Protein AF-A0A560HCG8-F1 (afdb_monomer)

Radius of gyration: 13.2 Å; Cα contacts (8 Å, |Δi|>4): 27; chains: 1; bounding box: 27×15×37 Å

Secondary structure (DSSP, 8-state):
--HHHHHHHHHHHHHHHHHHHHHHHTSTT--HHHHHHHHHHHHHHHHHHHHHH--

Sequence (55 aa):
MATDNFVESLRQKHASLEDRIHSELARPYHDSALVQRMKFEKLRLKEKIDEHTRH

Organism: NCBI:txid28077

pLDDT: mean 89.59, std 8.77, range [57.81, 95.94]

Structure (mmCIF, N/CA/C/O backbone):
data_AF-A0A560HCG8-F1
#
_entry.id   AF-A0A560HCG8-F1
#
loop_
_atom_site.group_PDB
_atom_site.id
_atom_site.type_symbol
_atom_site.label_atom_id
_atom_site.label_alt_id
_atom_site.label_comp_id
_atom_site.label_asym_id
_atom_site.label_entity_id
_atom_site.label_seq_id
_atom_site.pdbx_PDB_ins_code
_atom_site.Cartn_x
_atom_site.Cartn_y
_atom_site.Cartn_z
_atom_site.occupancy
_atom_site.B_iso_or_equiv
_atom_site.auth_seq_id
_atom_site.auth_comp_id
_atom_site.auth_asym_id
_atom_site.auth_atom_id
_atom_site.pdbx_PDB_model_num
ATOM 1 N N . MET A 1 1 ? 11.711 -9.027 -21.942 1.00 57.81 1 MET A N 1
ATOM 2 C CA . MET A 1 1 ? 11.436 -10.392 -21.431 1.00 57.81 1 MET A CA 1
ATOM 3 C C . MET A 1 1 ? 11.909 -10.651 -19.991 1.00 57.81 1 MET A C 1
ATOM 5 O O . MET A 1 1 ? 11.671 -11.741 -19.495 1.00 57.81 1 MET A O 1
ATOM 9 N N . ALA A 1 2 ? 12.530 -9.691 -19.287 1.00 60.97 2 ALA A N 1
ATOM 10 C CA . ALA A 1 2 ? 12.813 -9.800 -17.841 1.00 60.97 2 ALA A CA 1
ATOM 11 C C . ALA A 1 2 ? 12.130 -8.685 -17.021 1.00 60.97 2 ALA A C 1
ATOM 13 O O . ALA A 1 2 ? 11.740 -8.904 -15.877 1.00 60.97 2 ALA A O 1
ATOM 14 N N . THR A 1 3 ? 11.925 -7.515 -17.633 1.00 72.31 3 THR A N 1
ATOM 15 C CA . THR A 1 3 ? 11.181 -6.374 -17.079 1.00 72.31 3 THR A CA 1
ATOM 16 C C . THR A 1 3 ? 9.700 -6.692 -16.870 1.00 72.31 3 THR A C 1
ATOM 18 O O . THR A 1 3 ? 9.166 -6.389 -15.808 1.00 72.31 3 THR A O 1
ATOM 21 N N . ASP A 1 4 ? 9.064 -7.384 -17.820 1.00 76.31 4 ASP A N 1
ATOM 22 C CA . ASP A 1 4 ? 7.638 -7.737 -17.738 1.00 76.31 4 ASP A CA 1
ATOM 23 C C . ASP A 1 4 ? 7.330 -8.646 -16.541 1.00 76.31 4 ASP A C 1
ATOM 25 O O . ASP A 1 4 ? 6.435 -8.346 -15.752 1.00 76.31 4 ASP A O 1
ATOM 29 N N . ASN A 1 5 ? 8.141 -9.689 -16.322 1.00 82.38 5 ASN A N 1
ATOM 30 C CA . ASN A 1 5 ? 7.989 -10.594 -15.175 1.00 82.38 5 ASN A CA 1
ATOM 31 C C . ASN A 1 5 ? 8.195 -9.865 -13.835 1.00 82.38 5 ASN A C 1
ATOM 33 O O . ASN A 1 5 ? 7.551 -10.181 -12.832 1.00 82.38 5 ASN A O 1
ATOM 37 N N . PHE A 1 6 ? 9.095 -8.877 -13.799 1.00 85.06 6 PHE A N 1
ATOM 38 C CA . PHE A 1 6 ? 9.330 -8.076 -12.600 1.00 85.06 6 PHE A CA 1
ATOM 39 C C . PHE A 1 6 ? 8.144 -7.150 -12.296 1.00 85.06 6 PHE A C 1
ATOM 41 O O . PHE A 1 6 ? 7.684 -7.091 -11.153 1.00 85.06 6 PHE A O 1
ATOM 48 N N . VAL A 1 7 ? 7.597 -6.485 -13.317 1.00 88.88 7 VAL A N 1
ATOM 49 C CA . VAL A 1 7 ? 6.396 -5.647 -13.193 1.00 88.88 7 VAL A CA 1
ATOM 50 C C . VAL A 1 7 ? 5.185 -6.482 -12.776 1.00 88.88 7 VAL A C 1
ATOM 52 O O . VAL A 1 7 ? 4.418 -6.055 -11.913 1.00 88.88 7 VAL A O 1
ATOM 55 N N . GLU A 1 8 ? 5.025 -7.689 -13.316 1.00 90.62 8 GLU A N 1
ATOM 56 C CA . GLU A 1 8 ? 3.951 -8.605 -12.926 1.00 90.62 8 GLU A CA 1
ATOM 57 C C . GLU A 1 8 ? 4.060 -9.022 -11.451 1.00 90.62 8 GLU A C 1
ATOM 59 O O . GLU A 1 8 ? 3.073 -8.951 -10.714 1.00 90.62 8 GLU A O 1
ATOM 64 N N . SER A 1 9 ? 5.268 -9.336 -10.968 1.00 91.38 9 SER A N 1
ATOM 65 C CA . SER A 1 9 ? 5.502 -9.617 -9.545 1.00 91.38 9 SER A CA 1
ATOM 66 C C . SER A 1 9 ? 5.152 -8.423 -8.648 1.00 91.38 9 SER A C 1
ATOM 68 O O . SER A 1 9 ? 4.551 -8.589 -7.582 1.00 91.38 9 SER A O 1
ATOM 70 N N . LEU A 1 10 ? 5.489 -7.198 -9.069 1.00 92.00 10 LEU A N 1
ATOM 71 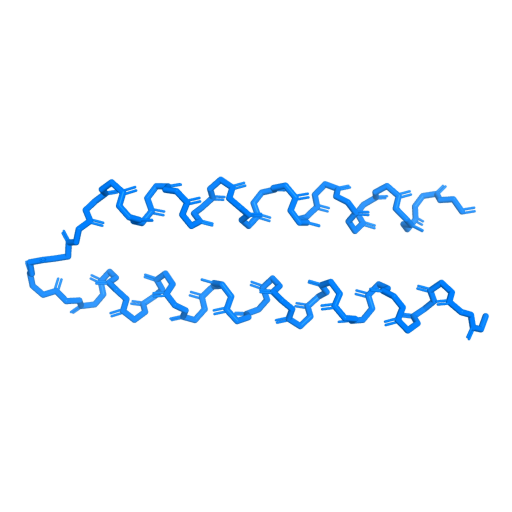C CA . LEU A 1 10 ? 5.117 -5.986 -8.335 1.00 92.00 10 LEU A CA 1
ATOM 72 C C . LEU A 1 10 ? 3.597 -5.781 -8.310 1.00 92.00 10 LEU A C 1
ATOM 74 O O . LEU A 1 10 ? 3.048 -5.441 -7.260 1.00 92.00 10 LEU A O 1
ATOM 78 N N . ARG A 1 11 ? 2.908 -6.033 -9.430 1.00 91.38 11 ARG A N 1
ATOM 79 C CA . ARG A 1 11 ? 1.441 -5.959 -9.522 1.00 91.38 11 ARG A CA 1
ATOM 80 C C . ARG A 1 11 ? 0.765 -6.980 -8.610 1.00 91.38 11 ARG A C 1
ATOM 82 O O . ARG A 1 11 ? -0.167 -6.617 -7.897 1.00 91.38 11 ARG A O 1
ATOM 89 N N . GLN A 1 12 ? 1.267 -8.215 -8.561 1.00 94.50 12 GLN A N 1
ATOM 90 C CA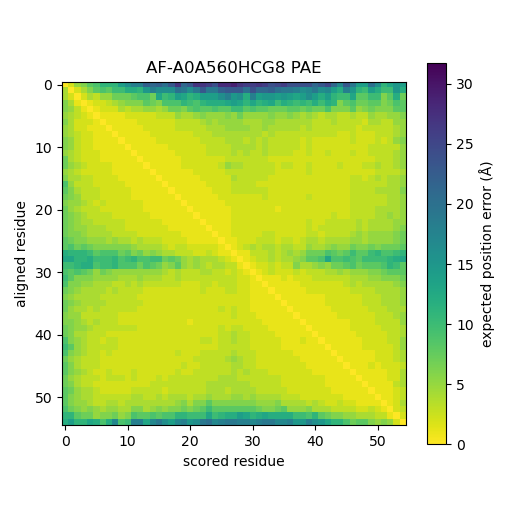 . GLN A 1 12 ? 0.772 -9.245 -7.641 1.00 94.50 12 GLN A CA 1
ATOM 91 C C . GLN 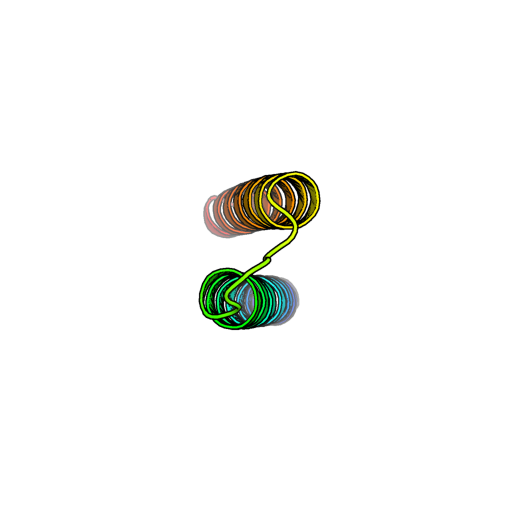A 1 12 ? 0.946 -8.834 -6.173 1.00 94.50 12 GLN A C 1
ATOM 93 O O . GLN A 1 12 ? 0.011 -8.952 -5.382 1.00 94.50 12 GLN A O 1
ATOM 98 N N . LYS A 1 13 ? 2.111 -8.283 -5.803 1.00 93.81 13 LYS A N 1
ATOM 99 C CA . LYS A 1 13 ? 2.346 -7.759 -4.444 1.00 93.81 13 LYS A CA 1
ATOM 100 C C . LYS A 1 13 ? 1.400 -6.610 -4.100 1.00 93.81 13 LYS A C 1
ATOM 102 O O . LYS A 1 13 ? 0.877 -6.566 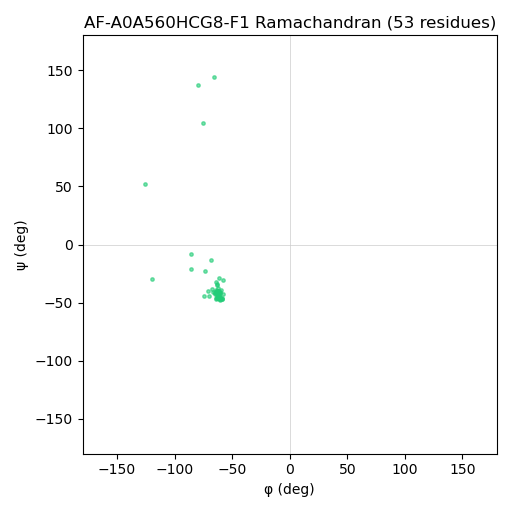-2.991 1.00 93.81 13 LYS A O 1
ATOM 107 N N . HIS A 1 14 ? 1.166 -5.704 -5.047 1.00 93.88 14 HIS A N 1
ATOM 108 C CA . HIS A 1 14 ? 0.231 -4.595 -4.884 1.00 93.88 14 HIS A CA 1
ATOM 109 C C . HIS A 1 14 ? -1.210 -5.093 -4.673 1.00 93.88 14 HIS A C 1
ATOM 111 O O . HIS A 1 14 ? -1.885 -4.614 -3.765 1.00 93.88 14 HIS A O 1
ATOM 117 N N . ALA A 1 15 ? -1.664 -6.075 -5.459 1.00 94.31 15 ALA A N 1
ATOM 118 C CA . ALA A 1 15 ? -2.985 -6.689 -5.299 1.00 94.31 15 ALA A CA 1
ATOM 119 C C . ALA A 1 15 ? -3.134 -7.396 -3.939 1.00 94.31 15 ALA A C 1
ATOM 121 O O . ALA A 1 15 ? -4.096 -7.162 -3.219 1.00 94.31 15 ALA A O 1
ATOM 122 N N . SER A 1 16 ? -2.127 -8.164 -3.518 1.00 94.88 16 SER A N 1
ATOM 123 C CA . SER A 1 16 ?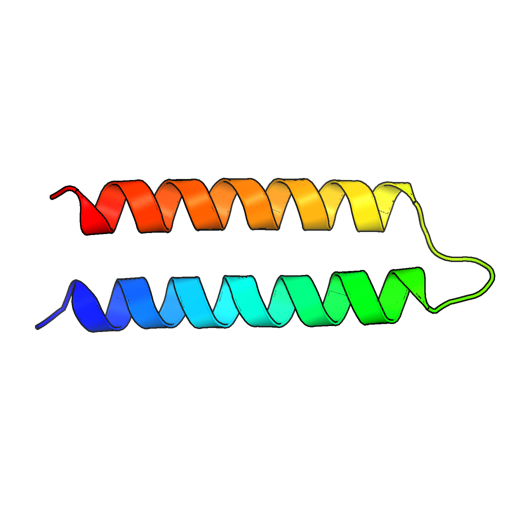 -2.147 -8.828 -2.208 1.00 94.88 16 SER A CA 1
ATOM 124 C C . SER A 1 16 ? -2.187 -7.840 -1.030 1.00 94.88 16 SER A C 1
ATOM 126 O O . SER A 1 16 ? -2.815 -8.110 -0.004 1.00 94.88 16 SER A O 1
ATOM 128 N N . LEU A 1 17 ? -1.534 -6.679 -1.162 1.00 94.56 17 LEU A N 1
ATOM 129 C CA . LEU A 1 17 ? -1.601 -5.604 -0.168 1.00 94.56 17 LEU A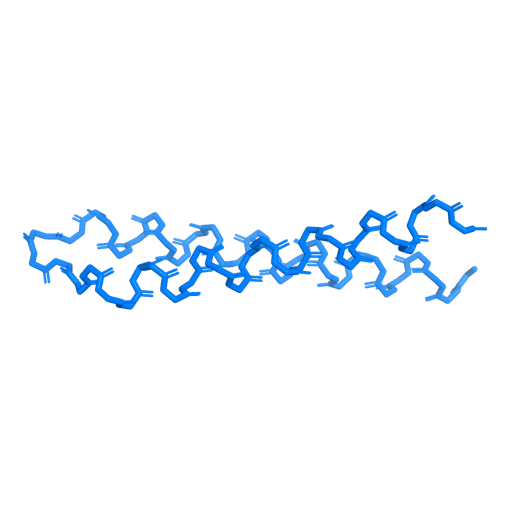 CA 1
ATOM 130 C C . LEU A 1 17 ? -2.991 -4.962 -0.098 1.00 94.56 17 LEU A C 1
ATOM 132 O O . LEU A 1 17 ? -3.450 -4.669 1.002 1.00 94.56 17 LEU A O 1
ATOM 136 N N . GLU A 1 18 ? -3.670 -4.784 -1.233 1.00 94.19 18 GLU A N 1
ATOM 137 C CA . GLU A 1 18 ? -5.067 -4.326 -1.266 1.00 94.19 18 GLU A CA 1
ATOM 138 C C . GLU A 1 18 ? -5.997 -5.286 -0.530 1.00 94.19 18 GLU A C 1
ATOM 140 O O . GLU A 1 18 ? -6.766 -4.851 0.329 1.00 94.19 18 GLU A O 1
ATOM 145 N N . ASP A 1 19 ? -5.877 -6.585 -0.799 1.00 95.69 19 ASP A N 1
ATOM 146 C CA . ASP A 1 19 ? -6.705 -7.605 -0.153 1.00 95.69 19 ASP A CA 1
ATOM 147 C C . ASP A 1 19 ? -6.479 -7.631 1.363 1.00 95.69 19 ASP A C 1
ATOM 149 O O . ASP A 1 19 ? -7.429 -7.739 2.144 1.00 95.69 19 ASP A O 1
ATOM 153 N N . ARG A 1 20 ? -5.223 -7.471 1.803 1.00 94.19 20 ARG A N 1
ATOM 154 C CA . ARG A 1 20 ? -4.869 -7.344 3.225 1.00 94.19 20 ARG A CA 1
ATOM 155 C C . ARG A 1 20 ? -5.461 -6.093 3.861 1.00 94.19 20 ARG A C 1
ATOM 157 O O . ARG A 1 20 ? -6.025 -6.194 4.945 1.00 94.19 20 ARG A O 1
ATOM 164 N N . ILE A 1 21 ? -5.366 -4.939 3.201 1.00 94.38 21 ILE A N 1
ATOM 165 C CA . ILE A 1 21 ? -5.960 -3.685 3.689 1.00 94.38 21 ILE A CA 1
ATOM 166 C C . ILE A 1 21 ? -7.474 -3.836 3.816 1.00 94.38 21 ILE A C 1
ATOM 168 O O . ILE A 1 21 ? -8.040 -3.438 4.831 1.00 94.38 21 ILE A O 1
ATOM 172 N N . HIS A 1 22 ? -8.127 -4.415 2.808 1.00 94.88 22 HIS A N 1
ATOM 173 C CA . HIS A 1 22 ? -9.569 -4.624 2.809 1.00 94.88 22 HIS A CA 1
ATOM 174 C C . HIS A 1 22 ? -10.000 -5.579 3.928 1.00 94.88 22 HIS A C 1
ATOM 176 O O . HIS A 1 22 ? -10.907 -5.263 4.697 1.00 94.88 22 HIS A O 1
ATOM 182 N N . SER A 1 23 ? -9.293 -6.703 4.066 1.00 94.38 23 SER A N 1
ATOM 183 C CA . SER A 1 23 ? -9.531 -7.686 5.126 1.00 94.38 23 SER A CA 1
ATOM 184 C C . SER A 1 23 ? -9.360 -7.079 6.513 1.00 94.38 23 SER A C 1
ATOM 186 O O . SER A 1 23 ? -10.139 -7.386 7.412 1.00 94.38 23 SER A O 1
ATOM 188 N N . GLU A 1 24 ? -8.361 -6.212 6.690 1.00 93.19 24 GLU A N 1
ATOM 189 C CA . GLU A 1 24 ? -8.116 -5.582 7.981 1.00 93.19 24 GLU A CA 1
ATOM 190 C C . GLU A 1 24 ? -9.152 -4.507 8.281 1.00 93.19 24 GLU A C 1
ATOM 192 O O . GLU A 1 24 ? -9.716 -4.519 9.363 1.00 93.19 24 GLU A O 1
ATOM 197 N N . LEU A 1 25 ? -9.503 -3.651 7.318 1.00 93.25 25 LEU A N 1
ATOM 198 C CA . LEU A 1 25 ? -10.563 -2.647 7.476 1.00 93.25 25 LEU A CA 1
ATOM 199 C C . LEU A 1 25 ? -11.945 -3.253 7.758 1.00 93.25 25 LEU A C 1
ATOM 201 O O . LEU A 1 25 ? -12.759 -2.616 8.423 1.00 93.25 25 LEU A O 1
ATOM 205 N N . ALA A 1 26 ? -12.207 -4.471 7.279 1.00 94.25 26 ALA A N 1
ATOM 206 C CA . ALA A 1 26 ? -13.435 -5.201 7.577 1.00 94.25 26 ALA A CA 1
ATOM 207 C C . ALA A 1 26 ? -13.527 -5.648 9.051 1.00 94.25 26 ALA A C 1
ATOM 209 O O . ALA A 1 26 ? -14.599 -6.054 9.506 1.00 94.25 26 ALA A O 1
ATOM 210 N N . ARG A 1 27 ? -12.429 -5.580 9.819 1.00 93.12 27 ARG A N 1
ATOM 211 C CA . ARG A 1 27 ? -12.427 -5.953 11.237 1.00 93.12 27 ARG A CA 1
ATOM 212 C C . ARG A 1 27 ? -13.011 -4.828 12.107 1.00 93.12 27 ARG A C 1
ATOM 214 O O . ARG A 1 27 ? -12.617 -3.670 11.951 1.00 93.12 27 ARG A O 1
ATOM 221 N N . PRO A 1 28 ? -13.868 -5.159 13.096 1.00 89.50 28 PRO A N 1
ATOM 222 C CA . PRO A 1 28 ? -14.462 -4.177 14.011 1.00 89.50 28 PRO A CA 1
ATOM 223 C C . PRO A 1 28 ? -13.450 -3.343 14.815 1.00 89.50 28 PRO A C 1
ATOM 225 O O . PRO A 1 28 ? -13.720 -2.189 15.127 1.00 89.50 28 PRO A O 1
ATOM 228 N N . TYR A 1 29 ? -12.281 -3.913 15.129 1.00 89.25 29 TYR A N 1
ATOM 229 C CA . TYR A 1 29 ? -11.196 -3.268 15.883 1.00 89.25 29 TYR A CA 1
ATOM 230 C C . TYR A 1 29 ? -9.883 -3.332 15.103 1.00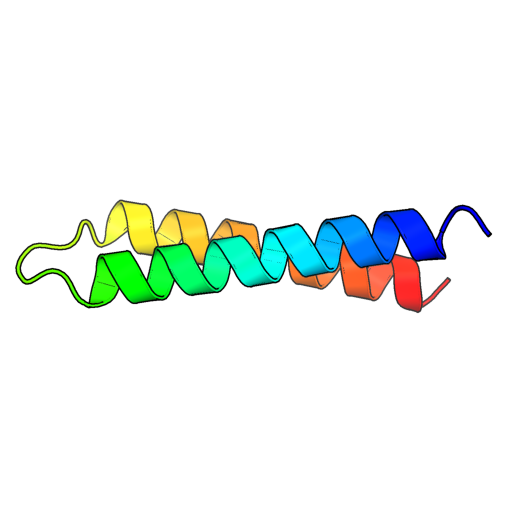 89.25 29 TYR A C 1
ATOM 232 O O . TYR A 1 29 ? -8.876 -3.850 15.583 1.00 89.25 29 TYR A O 1
ATOM 240 N N . HIS A 1 30 ? -9.917 -2.888 13.851 1.00 88.19 30 HIS A N 1
ATOM 241 C CA . HIS A 1 30 ? -8.741 -2.907 12.996 1.00 88.19 30 HIS A CA 1
ATOM 242 C C . HIS A 1 30 ? -7.646 -1.967 13.505 1.00 88.19 30 HIS A C 1
ATOM 244 O O . HIS A 1 30 ? -7.913 -0.872 14.006 1.00 88.19 30 HIS A O 1
ATOM 250 N N . ASP A 1 31 ? -6.393 -2.377 13.333 1.00 92.81 31 ASP A N 1
ATOM 251 C CA . ASP A 1 31 ? -5.249 -1.531 13.650 1.00 92.81 31 ASP A CA 1
ATOM 252 C C . ASP A 1 31 ? -5.082 -0.464 12.557 1.00 92.81 31 ASP A C 1
ATOM 254 O O . ASP A 1 31 ? -4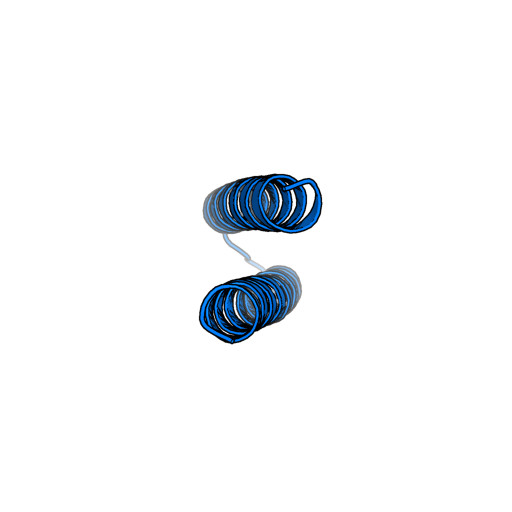.624 -0.725 11.439 1.00 92.81 31 ASP A O 1
ATOM 258 N N . SER A 1 32 ? -5.468 0.770 12.881 1.00 92.00 32 SER A N 1
ATOM 259 C CA . SER A 1 32 ? -5.370 1.902 11.961 1.00 92.00 32 SER A CA 1
ATOM 260 C C . SER A 1 32 ? -3.922 2.234 11.588 1.00 92.00 32 SER A C 1
ATOM 262 O O . SER A 1 32 ? -3.671 2.627 10.448 1.00 92.00 32 SER A O 1
ATOM 264 N N . ALA A 1 33 ? -2.951 2.025 12.484 1.00 94.31 33 ALA A N 1
ATOM 265 C CA . ALA A 1 33 ? -1.538 2.247 12.193 1.00 94.31 33 ALA A CA 1
ATOM 266 C C . ALA A 1 33 ? -1.003 1.186 11.223 1.00 94.31 33 ALA A C 1
ATOM 268 O O . ALA A 1 33 ? -0.261 1.516 10.293 1.00 94.31 33 ALA A O 1
ATOM 269 N N . LEU A 1 34 ? -1.422 -0.070 11.390 1.00 92.62 34 LEU A N 1
ATOM 270 C CA . LEU A 1 34 ? -1.112 -1.155 10.461 1.00 92.62 34 LEU A CA 1
ATOM 271 C C . LEU A 1 34 ? -1.689 -0.877 9.066 1.00 92.62 34 LEU A C 1
ATOM 273 O O . LEU A 1 34 ? -0.962 -0.956 8.075 1.00 92.62 34 LEU A O 1
ATOM 277 N N . VAL A 1 35 ? -2.958 -0.469 8.986 1.00 94.25 35 VAL A N 1
ATOM 278 C CA . VAL A 1 35 ? -3.609 -0.105 7.718 1.00 94.25 35 VAL A CA 1
ATOM 279 C C . VAL A 1 35 ? -2.890 1.062 7.035 1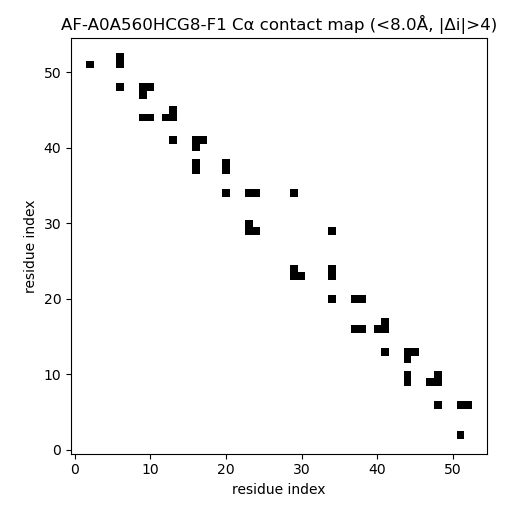.00 94.25 35 VAL A C 1
ATOM 281 O O . VAL A 1 35 ? -2.678 1.028 5.822 1.00 94.25 35 VAL A O 1
ATOM 284 N N . GLN A 1 36 ? -2.476 2.089 7.784 1.00 94.88 36 GLN A N 1
ATOM 285 C CA . GLN A 1 36 ? -1.713 3.208 7.222 1.00 94.88 36 GLN A CA 1
ATOM 286 C C . GLN A 1 36 ? -0.361 2.751 6.665 1.00 94.88 36 GLN A C 1
ATOM 288 O O . GLN A 1 36 ? -0.013 3.114 5.541 1.00 94.88 36 GLN A O 1
ATOM 293 N N . ARG A 1 37 ? 0.375 1.900 7.392 1.00 95.50 37 ARG A N 1
ATOM 294 C CA . ARG A 1 37 ? 1.640 1.322 6.904 1.00 95.50 37 ARG A CA 1
ATOM 295 C C . ARG A 1 37 ? 1.439 0.543 5.605 1.00 95.50 37 ARG A C 1
ATOM 297 O O . ARG A 1 37 ? 2.160 0.790 4.643 1.00 95.50 37 ARG A O 1
ATOM 304 N N . MET A 1 38 ? 0.417 -0.312 5.541 1.00 94.75 38 MET A N 1
ATOM 305 C CA . MET A 1 38 ? 0.090 -1.072 4.329 1.00 94.75 38 MET A CA 1
ATOM 306 C C . MET A 1 38 ? -0.263 -0.155 3.148 1.00 94.75 38 MET A C 1
ATOM 308 O O . MET A 1 38 ? 0.179 -0.394 2.025 1.00 94.75 38 MET A O 1
ATOM 312 N N . LYS A 1 39 ? -1.007 0.936 3.380 1.00 94.81 39 LYS A N 1
ATOM 313 C CA . LYS A 1 39 ? -1.317 1.933 2.339 1.00 94.81 39 LYS A CA 1
ATOM 314 C C . LYS A 1 39 ? -0.063 2.638 1.814 1.00 94.81 39 LYS A C 1
ATOM 316 O O . LYS A 1 39 ? 0.057 2.830 0.605 1.00 94.81 39 LYS A O 1
ATOM 321 N N . PHE A 1 40 ? 0.886 2.980 2.687 1.00 95.94 40 PHE A N 1
ATOM 322 C CA . PHE A 1 40 ? 2.176 3.539 2.270 1.00 95.94 40 PHE A CA 1
ATOM 323 C C . PHE A 1 40 ? 3.007 2.540 1.460 1.00 95.94 40 PHE A C 1
ATOM 325 O O . PHE A 1 40 ? 3.597 2.908 0.445 1.00 95.94 40 PHE A O 1
ATOM 332 N N . GLU A 1 41 ? 3.044 1.274 1.873 1.00 94.12 41 GLU A N 1
ATOM 333 C CA . GLU A 1 41 ? 3.728 0.217 1.120 1.00 94.12 41 GLU A CA 1
ATOM 334 C C . GLU A 1 41 ? 3.112 0.019 -0.269 1.00 94.12 41 GLU A C 1
ATOM 336 O O . GLU A 1 41 ? 3.840 -0.049 -1.263 1.00 94.12 41 GLU A O 1
ATOM 341 N N . LYS A 1 42 ? 1.777 0.018 -0.357 1.00 93.81 42 LYS A N 1
ATOM 342 C CA . LYS A 1 42 ? 1.043 -0.021 -1.625 1.00 93.81 42 LYS A CA 1
ATOM 343 C C . LYS A 1 42 ? 1.407 1.165 -2.524 1.00 93.81 42 LYS A C 1
ATOM 345 O O . LYS A 1 42 ? 1.677 0.962 -3.708 1.00 93.81 42 LYS A O 1
ATOM 350 N N . LEU A 1 43 ? 1.451 2.384 -1.978 1.00 94.88 43 LEU A N 1
ATOM 351 C CA . LEU A 1 43 ? 1.821 3.587 -2.732 1.00 94.88 43 LEU A CA 1
ATOM 352 C C . LEU A 1 43 ? 3.233 3.464 -3.324 1.00 94.88 43 LEU A C 1
ATOM 354 O O . LEU A 1 43 ? 3.413 3.670 -4.520 1.00 94.88 43 LEU A O 1
ATOM 358 N N . ARG A 1 44 ? 4.208 3.022 -2.522 1.00 93.81 44 ARG A N 1
ATOM 359 C CA . ARG A 1 44 ? 5.591 2.805 -2.979 1.00 93.81 44 ARG A CA 1
ATOM 360 C C . ARG A 1 44 ? 5.700 1.733 -4.063 1.00 93.81 44 ARG A C 1
ATOM 362 O O . ARG A 1 44 ? 6.520 1.852 -4.968 1.00 93.81 44 ARG A O 1
ATOM 369 N N . LEU A 1 45 ? 4.911 0.660 -3.976 1.00 92.75 45 LEU A N 1
ATOM 370 C CA . LEU A 1 45 ? 4.875 -0.367 -5.024 1.00 92.75 45 LEU A CA 1
ATOM 371 C C . LEU A 1 45 ? 4.301 0.182 -6.327 1.00 92.75 45 LEU A C 1
ATOM 373 O O . LEU A 1 45 ? 4.841 -0.117 -7.389 1.00 92.75 45 LEU A O 1
ATOM 377 N N . LYS A 1 46 ? 3.249 1.002 -6.245 1.00 92.12 46 LYS A N 1
ATOM 378 C CA . LYS A 1 46 ? 2.676 1.678 -7.409 1.00 92.12 46 LYS A CA 1
ATOM 379 C C . LYS A 1 46 ? 3.708 2.588 -8.083 1.00 92.12 46 LYS A C 1
ATOM 381 O O . LYS A 1 46 ? 3.892 2.485 -9.288 1.00 92.12 46 LYS A O 1
ATOM 386 N N . GLU A 1 47 ? 4.430 3.398 -7.310 1.00 93.62 47 GLU A N 1
ATOM 387 C CA . GLU A 1 47 ? 5.499 4.264 -7.833 1.00 93.62 47 GLU A CA 1
ATOM 388 C C . GLU A 1 47 ? 6.592 3.462 -8.553 1.00 93.62 47 GLU A C 1
ATOM 390 O O . GLU A 1 47 ? 6.992 3.827 -9.654 1.00 93.62 47 GLU A O 1
ATOM 395 N N . LYS A 1 48 ? 7.017 2.322 -7.990 1.00 90.88 48 LYS A N 1
ATOM 396 C CA . LYS A 1 48 ? 7.998 1.431 -8.635 1.00 90.88 48 LYS A CA 1
ATOM 397 C C . LYS A 1 48 ? 7.487 0.819 -9.939 1.00 90.88 48 LYS A C 1
ATOM 399 O O . LYS A 1 48 ? 8.260 0.676 -10.883 1.00 90.88 48 LYS A O 1
ATOM 404 N N . ILE A 1 49 ? 6.208 0.437 -9.993 1.00 89.69 49 ILE A N 1
ATOM 405 C CA . ILE A 1 49 ? 5.574 -0.062 -11.224 1.00 89.69 49 ILE A CA 1
ATOM 406 C C . ILE A 1 49 ? 5.573 1.039 -12.285 1.00 89.69 49 ILE A C 1
ATOM 408 O O . ILE A 1 49 ? 5.947 0.780 -13.427 1.00 89.69 49 ILE A O 1
ATOM 412 N N . ASP A 1 50 ? 5.184 2.256 -11.905 1.00 90.38 50 ASP A N 1
ATOM 413 C CA . ASP A 1 50 ? 5.137 3.404 -12.810 1.00 90.38 50 ASP A CA 1
ATOM 414 C C . ASP A 1 50 ? 6.536 3.760 -13.335 1.00 90.38 50 ASP A C 1
ATOM 416 O O . ASP A 1 50 ? 6.690 4.037 -14.522 1.00 90.38 50 ASP A O 1
ATOM 420 N N . GLU A 1 51 ? 7.559 3.697 -12.481 1.00 89.44 51 GLU A N 1
ATOM 421 C CA . GLU A 1 51 ? 8.964 3.888 -12.855 1.00 89.44 51 GLU A CA 1
ATOM 422 C C . GLU A 1 51 ? 9.425 2.849 -13.887 1.00 89.44 51 GLU A C 1
ATOM 424 O O . GLU A 1 51 ? 10.001 3.212 -14.908 1.00 89.44 51 GLU A O 1
ATOM 429 N N . HIS A 1 52 ? 9.107 1.568 -13.672 1.00 85.69 52 HIS A N 1
ATOM 430 C CA . HIS A 1 52 ? 9.489 0.487 -14.590 1.00 85.69 52 HIS A CA 1
ATOM 431 C C . HIS A 1 52 ? 8.681 0.473 -15.890 1.00 85.69 52 HIS A C 1
ATOM 433 O O . HIS A 1 52 ? 9.140 -0.085 -16.877 1.00 85.69 52 HIS A O 1
ATOM 439 N N . THR A 1 53 ? 7.480 1.055 -15.896 1.00 83.62 53 THR A N 1
ATOM 440 C CA . THR A 1 53 ? 6.618 1.115 -17.089 1.00 83.62 53 THR A CA 1
ATOM 441 C C . THR A 1 53 ? 6.955 2.317 -17.980 1.00 83.62 53 THR A C 1
ATOM 443 O O . THR A 1 53 ? 6.605 2.326 -19.156 1.00 83.62 53 THR A O 1
ATOM 446 N N . ARG A 1 54 ? 7.612 3.353 -17.437 1.00 78.75 54 ARG A N 1
ATOM 447 C CA . ARG A 1 54 ? 8.039 4.543 -18.199 1.00 78.75 54 ARG A CA 1
ATOM 448 C C . ARG A 1 54 ? 9.393 4.392 -18.898 1.00 78.75 54 ARG A C 1
ATOM 450 O O . ARG A 1 54 ? 9.752 5.294 -19.653 1.00 78.75 54 ARG A O 1
ATOM 457 N N . HIS A 1 55 ? 10.127 3.316 -18.628 1.00 58.38 55 HIS A N 1
ATOM 458 C CA . HIS A 1 55 ? 11.435 3.011 -19.211 1.00 58.38 55 HIS A CA 1
ATOM 459 C C . HIS A 1 55 ? 11.322 1.986 -20.337 1.00 58.38 55 HIS A C 1
ATOM 461 O O . HIS A 1 55 ? 12.081 2.142 -21.319 1.00 58.38 55 HIS A O 1
#

Solvent-accessible surface area (backbone atoms only — not comparable to full-atom values): 3143 Å² total; per-residue (Å²): 132,63,65,61,62,51,46,50,52,46,50,52,52,39,51,54,45,50,54,50,44,51,60,40,67,71,39,96,82,46,60,65,69,58,47,50,52,51,52,52,52,39,50,54,44,50,52,52,44,52,56,66,70,76,108

Nearest PDB structures (foldseek):
  3lay-assembly1_J  TM=8.893E-01  e=5.794E-01  Salmonella enterica subsp. enterica serovar Typhimurium
  2q0o-assembly1_C  TM=8.969E-01  e=1.404E+00  Sinorhizobium fredii NGR234
  7n6g-assembly1_3I  TM=9.444E-01  e=3.899E+00  Chlamydomonas reinhardtii
  3aai-assembly1_C  TM=8.987E-01  e=4.468E+00  Thermus thermophilus HB8
  3aai-assembly1_A  TM=8.994E-01  e=4.468E+00  Thermus thermophilus HB8

InterPro domains:
  IPR007420 Protein of unknown function DUF465 [PF04325] (9-50)
  IPR038444 DUF465 superfamily [G3DSA:6.10.280.50] (1-55)

Mean predicted aligned error: 4.1 Å

Foldseek 3Di:
DVLVVVLVVLVVVLVVLVVVLVVQVPDPDHDPVVSVVSVVVSVVSVVVSVVSVVD